Protein AF-X0XN26-F1 (afdb_monomer)

Organism: NCBI:txid412755

Foldseek 3Di:
DPPPDALVRLVVCVVVVHDDPDHAFWDFWDQPVVVVVVVVVPQDPPPNKPDDDDRPDIAGEAAPPPPVPPPDCDPLPDPNSHIHDDSVCVVVVGHHHDDDDSDSPDDPPFDDKDWPDDDPPDTWIQDSNRDID

Mean predicted aligned error: 9.66 Å

Secondary structure (DSSP, 8-state):
------HHHHHHHHHTT---SS------EEEHHHHHHHHHHT---SS--SS---BTBEEEPTTB--TT--S--S-TT-TTSS-B--HHHHHHTPPP-BPPP----S-SSPPPPEEEEE-SS-EEEE-TTS-B-

Solvent-accessible surface area (backbone atoms only — not comparable to full-atom values): 8452 Å² total; per-residue (Å²): 130,81,80,80,67,52,48,68,55,48,48,53,33,58,76,68,72,46,94,67,99,68,80,88,49,74,45,69,58,41,52,42,62,56,54,61,46,40,50,74,76,66,47,68,72,80,77,52,66,94,59,94,74,61,86,81,48,72,29,32,19,32,43,32,57,39,93,89,51,76,68,72,65,60,55,92,85,41,92,73,54,61,49,60,42,54,42,64,29,62,72,70,66,46,44,75,52,52,79,80,77,97,62,97,72,90,67,85,80,62,45,75,68,40,80,78,46,77,61,101,85,50,67,34,28,32,38,49,87,65,48,79,80

Sequence (133 aa):
MENDNSARELFLKVMNFESCNRTLKWEFGYWTKTLNRWYKEGLPKVKGLQREIVNGEYVIGSDVHAEALVWPQYQLSDPNSCLRDSDVSNYFNFDEGYIAFPYNYWLFPLFKEKVIYEDERYIELYGEDGIRI

Structure (mmCIF, N/CA/C/O backbone):
data_AF-X0XN26-F1
#
_entry.id   AF-X0XN26-F1
#
loop_
_atom_site.group_PDB
_atom_site.id
_atom_site.type_symbol
_atom_site.label_atom_id
_atom_site.label_alt_id
_atom_site.label_comp_id
_atom_site.label_asym_id
_atom_site.label_entity_id
_atom_site.label_seq_id
_atom_site.pdbx_PDB_ins_code
_atom_site.Cartn_x
_atom_site.Cartn_y
_atom_site.Cartn_z
_atom_site.occupancy
_atom_site.B_iso_or_equiv
_atom_site.auth_seq_id
_atom_site.auth_comp_id
_atom_site.auth_asym_id
_atom_site.auth_atom_id
_atom_site.pdbx_PDB_model_num
ATOM 1 N N . MET A 1 1 ? -15.726 -0.654 27.183 1.00 42.97 1 ME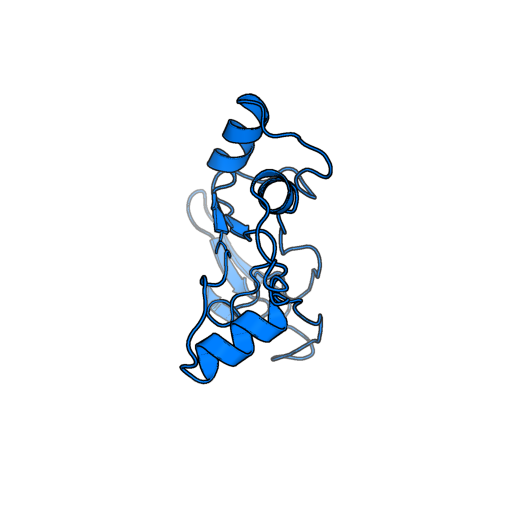T A N 1
ATOM 2 C CA . MET A 1 1 ? -14.706 -0.552 26.122 1.00 42.97 1 MET A CA 1
ATOM 3 C C . MET A 1 1 ? -15.482 -0.516 24.830 1.00 42.97 1 MET A C 1
ATOM 5 O O . MET A 1 1 ? -16.247 -1.438 24.586 1.00 42.97 1 MET A O 1
ATOM 9 N N . GLU A 1 2 ? -15.443 0.612 24.134 1.00 51.44 2 GLU A N 1
ATOM 10 C CA . GLU A 1 2 ? -16.139 0.791 22.860 1.00 51.44 2 GLU A CA 1
ATOM 11 C C . GLU A 1 2 ? -15.545 -0.215 21.867 1.00 51.44 2 GLU A C 1
ATOM 13 O O . GLU A 1 2 ? -14.320 -0.324 21.799 1.00 51.44 2 GLU A O 1
ATOM 18 N N . ASN A 1 3 ? -16.383 -1.017 21.199 1.00 56.00 3 ASN A N 1
ATOM 19 C CA . ASN A 1 3 ? -15.913 -1.964 20.188 1.00 56.00 3 ASN A CA 1
ATOM 20 C C . ASN A 1 3 ? -15.111 -1.172 19.154 1.00 56.00 3 ASN A C 1
ATOM 22 O O . ASN A 1 3 ? -15.656 -0.263 18.526 1.00 56.00 3 ASN A O 1
ATOM 26 N N . ASP A 1 4 ? -13.823 -1.484 19.021 1.00 65.00 4 ASP A N 1
ATOM 27 C CA . ASP A 1 4 ? -12.996 -0.908 17.968 1.00 65.00 4 ASP A CA 1
ATOM 28 C C . ASP A 1 4 ? -13.644 -1.333 16.645 1.00 65.00 4 ASP A C 1
ATOM 30 O O . ASP A 1 4 ? -13.796 -2.527 16.374 1.00 65.00 4 ASP A O 1
ATOM 34 N N . ASN A 1 5 ? -14.168 -0.358 15.901 1.00 70.62 5 ASN A N 1
ATOM 35 C CA . ASN A 1 5 ? -14.844 -0.617 14.635 1.00 70.62 5 ASN A CA 1
ATOM 36 C C . ASN A 1 5 ? -13.837 -1.310 13.704 1.00 70.62 5 ASN A C 1
ATOM 38 O O . ASN A 1 5 ? -12.675 -0.905 13.633 1.00 70.62 5 ASN A O 1
ATOM 42 N N . SER A 1 6 ? -14.280 -2.322 12.962 1.00 87.50 6 SER A N 1
ATOM 43 C CA . SER A 1 6 ? -13.470 -2.890 11.881 1.00 87.50 6 SER A CA 1
ATOM 44 C C . SER A 1 6 ? -13.078 -1.803 10.872 1.00 87.50 6 SER A C 1
ATOM 46 O O . SER A 1 6 ? -13.782 -0.800 10.717 1.00 87.50 6 SER A O 1
ATOM 48 N N . ALA A 1 7 ? -11.985 -2.006 10.129 1.00 88.12 7 ALA A N 1
ATOM 49 C CA . ALA A 1 7 ? -11.545 -1.048 9.110 1.00 88.12 7 ALA A CA 1
ATOM 50 C C . ALA A 1 7 ? -12.660 -0.727 8.097 1.00 88.12 7 ALA A C 1
ATOM 52 O O . ALA A 1 7 ? -12.876 0.428 7.737 1.00 88.12 7 ALA A O 1
ATOM 53 N N . ARG A 1 8 ? -13.458 -1.734 7.720 1.00 87.75 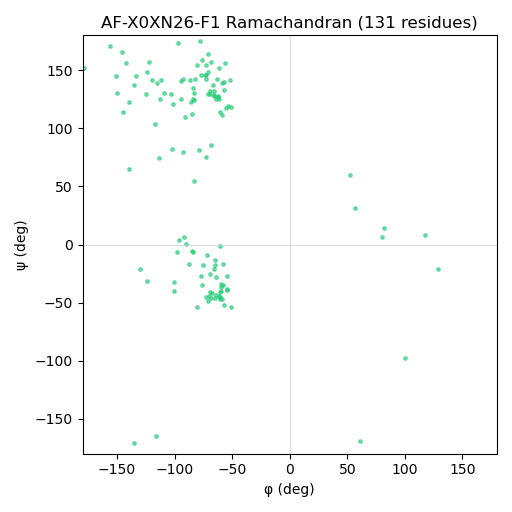8 ARG A N 1
ATOM 54 C CA . ARG A 1 8 ? -14.643 -1.560 6.870 1.00 87.75 8 ARG A CA 1
ATOM 55 C C . ARG A 1 8 ? -15.694 -0.643 7.501 1.00 87.75 8 ARG A C 1
ATOM 57 O O . ARG A 1 8 ? -16.266 0.195 6.811 1.00 87.75 8 ARG A O 1
ATOM 64 N N . GLU A 1 9 ? -15.988 -0.817 8.786 1.00 90.12 9 GLU A N 1
ATOM 65 C CA . GLU A 1 9 ? -16.961 0.021 9.496 1.00 90.12 9 GLU A CA 1
ATOM 66 C C . GLU A 1 9 ? -16.464 1.461 9.640 1.00 90.12 9 GLU A C 1
ATOM 68 O O . GLU A 1 9 ? -17.236 2.387 9.401 1.00 90.12 9 GLU A O 1
ATOM 73 N N . LEU A 1 10 ? -15.181 1.663 9.964 1.00 90.69 10 LEU A N 1
ATOM 74 C CA . LEU A 1 10 ? -14.569 2.996 9.988 1.00 90.69 10 LEU A CA 1
ATOM 75 C C . LEU A 1 10 ? -14.627 3.661 8.619 1.00 90.69 10 LEU A C 1
ATOM 77 O O . LEU A 1 10 ? -15.020 4.819 8.533 1.00 90.69 10 LEU A O 1
ATOM 81 N N . PHE A 1 11 ? -14.299 2.926 7.556 1.00 89.69 11 PHE A N 1
ATOM 82 C CA . PHE A 1 11 ? -14.398 3.433 6.194 1.00 89.69 11 PHE A CA 1
ATOM 83 C C . PHE A 1 11 ? -15.817 3.906 5.874 1.00 89.69 11 PHE A C 1
ATOM 85 O O . PHE A 1 11 ? -16.005 5.050 5.471 1.00 89.69 11 PHE A O 1
ATOM 92 N N . LEU A 1 12 ? -16.830 3.069 6.117 1.00 92.06 12 LEU A N 1
ATOM 93 C CA . LEU A 1 12 ? -18.221 3.435 5.846 1.00 92.06 12 LEU A CA 1
ATOM 94 C C . LEU A 1 12 ? -18.665 4.657 6.655 1.00 92.06 12 LEU A C 1
ATOM 96 O O . LEU A 1 12 ? -19.336 5.527 6.108 1.00 92.06 12 LEU A O 1
ATOM 100 N N . LYS A 1 13 ? -18.272 4.761 7.927 1.00 93.44 13 LYS A N 1
ATOM 101 C CA . LYS A 1 13 ? -18.590 5.932 8.751 1.00 93.44 13 LYS A CA 1
ATOM 102 C C . LYS A 1 13 ? -17.921 7.202 8.230 1.00 93.44 13 LYS A C 1
ATOM 104 O O . LYS A 1 13 ? -18.592 8.220 8.087 1.00 93.44 13 LYS A O 1
ATOM 109 N N . VAL A 1 14 ? -16.630 7.133 7.897 1.00 90.56 14 VAL A N 1
ATOM 110 C CA . VAL A 1 14 ? -15.878 8.258 7.317 1.00 90.56 14 VAL A CA 1
ATOM 111 C C . VAL A 1 14 ? -16.526 8.717 6.009 1.00 90.56 14 VAL A C 1
ATOM 113 O O . VAL A 1 14 ? -16.772 9.909 5.840 1.00 90.56 14 VAL A O 1
ATOM 116 N N . MET A 1 15 ? -16.875 7.784 5.120 1.00 91.25 15 MET A N 1
ATOM 117 C CA . MET A 1 15 ? -17.498 8.099 3.829 1.00 91.25 15 MET A CA 1
ATOM 118 C C . MET A 1 15 ? -18.932 8.628 3.949 1.00 91.25 15 MET A C 1
ATOM 120 O O . MET A 1 15 ? -19.381 9.366 3.075 1.00 91.25 15 MET A O 1
ATOM 124 N N . ASN A 1 16 ? -19.641 8.293 5.030 1.00 95.81 16 ASN A N 1
ATOM 125 C CA . ASN A 1 16 ? -20.964 8.837 5.347 1.00 95.81 16 ASN A CA 1
ATOM 126 C C . ASN A 1 16 ? -20.914 10.094 6.232 1.00 95.81 16 ASN A C 1
ATOM 128 O O . ASN A 1 16 ? -21.962 10.582 6.651 1.00 95.81 16 ASN A O 1
ATOM 132 N N . PHE A 1 17 ? -19.723 10.640 6.507 1.00 94.62 17 PHE A N 1
ATOM 133 C CA . PHE A 1 17 ? -19.524 11.805 7.380 1.00 94.62 17 PHE A CA 1
ATOM 134 C C . PHE A 1 17 ? -20.086 11.616 8.801 1.00 94.62 17 PHE A C 1
ATOM 136 O O . PHE A 1 17 ? -20.513 12.572 9.454 1.00 94.62 17 PHE A O 1
ATOM 143 N N . GLU A 1 18 ? -20.079 10.381 9.298 1.00 94.50 18 GLU A N 1
ATOM 144 C CA . GLU A 1 18 ? -20.483 10.054 10.662 1.00 94.50 18 GLU A CA 1
ATOM 145 C C . GLU A 1 18 ? -19.357 10.337 11.669 1.00 94.50 18 GLU A C 1
ATOM 147 O O . GLU A 1 18 ? -18.164 10.286 11.358 1.00 94.50 18 GLU A O 1
ATOM 152 N N . SER A 1 19 ? -19.728 10.590 12.926 1.00 91.75 19 SER A N 1
ATOM 153 C CA . SER A 1 19 ? -18.758 10.754 14.011 1.00 91.75 19 SER A CA 1
ATOM 154 C C . SER A 1 19 ? -17.995 9.453 14.287 1.00 91.75 19 SER A C 1
ATOM 156 O O . SER A 1 19 ? -18.606 8.418 14.567 1.00 91.75 19 SER A O 1
ATOM 158 N N . CYS A 1 20 ? -16.663 9.529 14.299 1.00 87.81 20 CYS A N 1
ATOM 159 C CA . CYS A 1 20 ? -15.772 8.417 14.634 1.00 87.81 20 CYS A CA 1
ATOM 160 C C . CYS A 1 20 ? -14.834 8.809 15.780 1.00 87.81 20 CYS A C 1
ATOM 162 O O . CYS A 1 20 ? -14.431 9.965 15.896 1.00 87.81 20 CYS A O 1
ATOM 164 N N . ASN A 1 21 ? -14.450 7.836 16.606 1.00 89.44 21 ASN A N 1
ATOM 165 C CA . ASN A 1 21 ? -13.462 8.024 17.675 1.00 89.44 21 ASN A CA 1
ATOM 166 C C . ASN A 1 21 ? -12.013 8.106 17.149 1.00 89.44 21 ASN A C 1
ATOM 168 O O . ASN A 1 21 ? -11.130 8.591 17.852 1.00 89.44 21 ASN A O 1
ATOM 172 N N . ARG A 1 22 ? -11.773 7.650 15.913 1.00 89.62 22 ARG A N 1
ATOM 173 C CA . ARG A 1 22 ? -10.507 7.751 15.177 1.00 89.62 22 ARG A CA 1
ATOM 174 C C . ARG A 1 22 ? -10.742 7.677 13.664 1.00 89.62 22 ARG A C 1
ATOM 176 O O . ARG A 1 22 ? -11.841 7.352 13.225 1.00 89.62 22 ARG A O 1
ATOM 183 N N . THR A 1 23 ? -9.694 7.943 12.886 1.00 87.31 23 THR A N 1
ATOM 184 C CA . THR A 1 23 ? -9.666 7.737 11.426 1.00 87.31 23 THR A CA 1
ATOM 185 C C . THR A 1 23 ? -9.008 6.399 11.054 1.00 87.31 23 THR A C 1
ATOM 187 O O . THR A 1 23 ? -8.466 5.712 11.927 1.00 87.31 23 THR A O 1
ATOM 190 N N . LEU A 1 24 ? -9.048 6.054 9.764 1.00 87.81 24 LEU A N 1
ATOM 191 C CA . LEU A 1 24 ? -8.310 4.937 9.173 1.00 87.81 24 LEU A CA 1
ATOM 192 C C . LEU A 1 24 ? -6.801 5.193 9.227 1.00 87.81 24 LEU A C 1
ATOM 194 O O . LEU A 1 24 ? -6.321 6.265 8.851 1.00 87.81 24 LEU A O 1
ATOM 198 N N . LYS A 1 25 ? -6.057 4.189 9.678 1.00 87.38 25 LYS A N 1
ATOM 199 C CA . LYS A 1 25 ? -4.602 4.182 9.774 1.00 87.38 25 LYS A CA 1
ATOM 200 C C . LYS A 1 25 ? -4.021 3.368 8.623 1.00 87.38 25 LYS A C 1
ATOM 202 O O . LYS A 1 25 ? -3.700 2.193 8.785 1.00 87.38 25 LYS A O 1
ATOM 207 N N . TRP A 1 26 ? -3.904 4.021 7.475 1.00 82.88 26 TRP A N 1
ATOM 208 C CA . TRP A 1 26 ? -3.360 3.469 6.235 1.00 82.88 26 TRP A CA 1
ATOM 209 C C . TRP A 1 26 ? -2.174 4.301 5.746 1.00 82.88 26 TRP A C 1
ATOM 211 O O . TRP A 1 26 ? -2.072 5.484 6.072 1.00 82.88 26 TRP A O 1
ATOM 221 N N . GLU A 1 27 ? -1.298 3.696 4.944 1.00 80.50 27 GLU A N 1
ATOM 222 C CA . GLU A 1 27 ? -0.106 4.346 4.390 1.00 80.50 27 GLU A CA 1
ATOM 223 C C . GLU A 1 27 ? 0.053 4.027 2.910 1.00 80.50 27 GLU A C 1
ATOM 225 O O . GLU A 1 27 ? -0.101 2.886 2.495 1.00 80.50 27 GLU A O 1
ATOM 230 N N . PHE A 1 28 ? 0.404 5.024 2.109 1.00 74.56 28 PHE A N 1
ATOM 231 C CA . PHE A 1 28 ? 0.375 4.904 0.656 1.00 74.56 28 PHE A CA 1
ATOM 232 C C . PHE A 1 28 ? 1.500 4.030 0.094 1.00 74.56 28 PHE A C 1
ATOM 234 O O . PHE A 1 28 ? 1.289 3.198 -0.788 1.00 74.56 28 PHE A O 1
ATOM 241 N N . GLY A 1 29 ? 2.718 4.225 0.584 1.00 77.19 29 GLY A N 1
ATOM 242 C CA . GLY A 1 29 ? 3.899 3.682 -0.064 1.00 77.19 29 GLY A CA 1
ATOM 243 C C . GLY A 1 29 ? 5.170 3.998 0.689 1.00 77.19 29 GLY A C 1
ATOM 244 O O . GLY A 1 29 ? 5.297 5.032 1.343 1.00 77.19 29 GLY A O 1
ATOM 245 N N . TYR A 1 30 ? 6.148 3.121 0.536 1.00 79.88 30 TYR A N 1
ATOM 246 C CA . TYR A 1 30 ? 7.483 3.288 1.067 1.00 79.88 30 TYR A CA 1
ATOM 247 C C . TYR A 1 30 ? 8.498 3.283 -0.063 1.00 79.88 30 TYR A C 1
ATOM 249 O O . TYR A 1 30 ? 8.449 2.489 -0.999 1.00 79.88 30 TYR A O 1
ATOM 257 N N . TRP A 1 31 ? 9.506 4.130 0.071 1.00 77.38 31 TRP A N 1
ATOM 258 C CA . TRP A 1 31 ? 10.705 4.001 -0.739 1.00 77.38 31 TRP A CA 1
ATOM 259 C C . TRP A 1 31 ? 11.474 2.751 -0.321 1.00 77.38 31 TRP A C 1
ATOM 261 O O . TRP A 1 31 ? 11.771 2.579 0.864 1.00 77.38 31 TRP A O 1
ATOM 271 N N . THR A 1 32 ? 11.896 1.927 -1.280 1.00 78.19 32 THR A N 1
ATOM 272 C CA . THR A 1 32 ? 12.658 0.698 -0.983 1.00 78.19 32 THR A CA 1
ATOM 273 C C . THR A 1 32 ? 13.904 0.979 -0.141 1.00 78.19 32 THR A C 1
ATOM 275 O O . THR A 1 32 ? 14.217 0.253 0.804 1.00 78.19 32 THR A O 1
ATOM 278 N N . LYS A 1 33 ? 14.600 2.089 -0.418 1.00 81.50 33 LYS A N 1
ATOM 279 C CA . LYS A 1 33 ? 15.769 2.514 0.366 1.00 81.50 33 LYS A CA 1
ATOM 280 C C . LYS A 1 33 ? 15.424 2.753 1.841 1.00 81.50 33 LYS A C 1
ATOM 282 O O . LYS A 1 33 ? 16.234 2.440 2.712 1.00 81.50 33 LYS A O 1
ATOM 287 N N . THR A 1 34 ? 14.234 3.282 2.119 1.00 86.38 34 THR A N 1
ATOM 288 C CA . THR A 1 34 ? 13.736 3.501 3.481 1.00 86.38 34 THR A CA 1
ATOM 289 C C . THR A 1 34 ? 13.450 2.175 4.175 1.00 86.38 34 THR A C 1
ATOM 291 O O . THR A 1 34 ? 13.931 1.979 5.287 1.00 86.38 34 THR A O 1
ATOM 294 N N . LEU A 1 35 ? 12.774 1.235 3.508 1.00 84.12 35 LEU A N 1
ATOM 295 C CA . LEU A 1 35 ? 12.505 -0.094 4.072 1.00 84.12 35 LEU A CA 1
ATOM 296 C C . LEU A 1 35 ? 13.793 -0.857 4.388 1.00 84.12 35 LEU A C 1
ATOM 298 O O . LEU A 1 35 ? 13.972 -1.354 5.497 1.00 84.12 35 LEU A O 1
ATOM 302 N N . ASN A 1 36 ? 14.740 -0.875 3.448 1.00 85.25 36 ASN A N 1
ATOM 303 C CA . ASN A 1 36 ? 16.047 -1.502 3.647 1.00 85.25 36 ASN A CA 1
ATOM 304 C C . ASN A 1 36 ? 16.805 -0.914 4.840 1.00 85.25 36 ASN A C 1
ATOM 306 O O . ASN A 1 36 ? 17.541 -1.629 5.520 1.00 85.25 36 ASN A O 1
ATOM 310 N N . ARG A 1 37 ? 16.648 0.389 5.092 1.00 89.81 37 ARG A N 1
ATOM 311 C CA . ARG A 1 37 ? 17.209 1.039 6.274 1.00 89.81 37 ARG A CA 1
ATOM 312 C C . ARG A 1 37 ? 16.472 0.601 7.54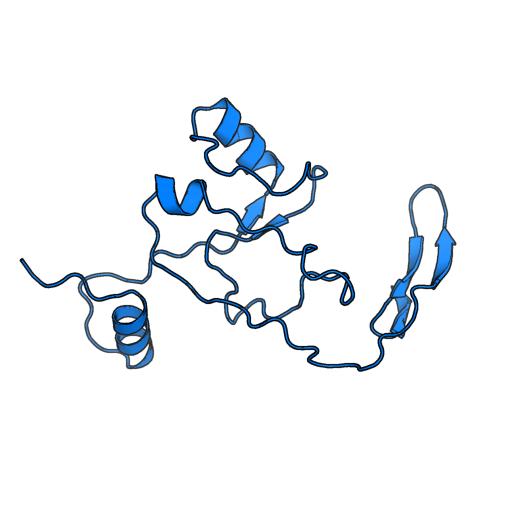3 1.00 89.81 37 ARG A C 1
ATOM 314 O O . ARG A 1 37 ? 17.138 0.183 8.480 1.00 89.81 37 ARG A O 1
ATOM 321 N N . TRP A 1 38 ? 15.140 0.618 7.562 1.00 90.75 38 TRP A N 1
ATOM 322 C CA . TRP A 1 38 ? 14.353 0.208 8.732 1.00 90.75 38 TRP A CA 1
ATOM 323 C C . TRP A 1 38 ? 14.610 -1.240 9.151 1.00 90.75 38 TRP A C 1
ATOM 325 O O . TRP A 1 38 ? 14.784 -1.502 10.339 1.00 90.75 38 TRP A O 1
ATOM 335 N N . TYR A 1 39 ? 14.749 -2.169 8.200 1.00 91.19 39 TYR A N 1
ATOM 336 C CA . TYR A 1 39 ? 15.146 -3.549 8.509 1.00 91.19 39 TYR A CA 1
ATOM 337 C C . TYR A 1 39 ? 16.520 -3.632 9.195 1.00 91.19 39 TYR A C 1
ATOM 339 O O . TYR A 1 39 ? 16.723 -4.473 10.065 1.00 91.19 39 TYR A O 1
ATOM 347 N N . LYS A 1 40 ? 17.463 -2.745 8.851 1.00 92.81 40 LYS A N 1
ATOM 348 C CA . LYS A 1 40 ? 18.774 -2.656 9.523 1.00 92.81 40 LYS A CA 1
ATOM 349 C C . LYS A 1 40 ? 18.698 -1.964 10.887 1.00 92.81 40 LYS A C 1
ATOM 351 O O . LYS A 1 40 ? 19.533 -2.234 11.741 1.00 92.81 40 LYS A O 1
ATOM 356 N N . GLU A 1 41 ? 17.723 -1.079 11.079 1.00 95.31 41 GLU A N 1
ATOM 357 C CA . GLU A 1 41 ? 17.489 -0.332 12.324 1.00 95.31 41 GLU A CA 1
ATOM 358 C C . GLU A 1 41 ?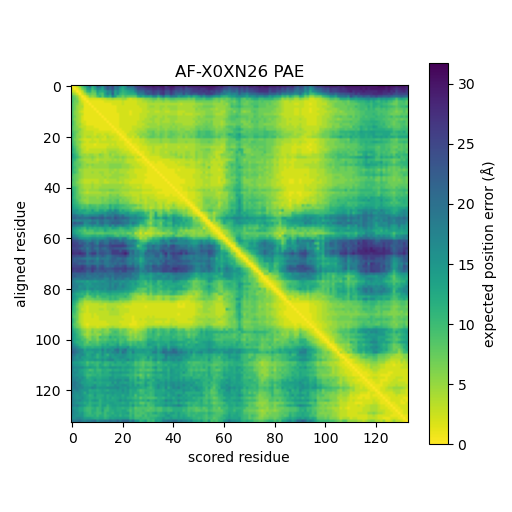 16.673 -1.122 13.363 1.00 95.31 41 GLU A C 1
ATOM 360 O O . GLU A 1 41 ? 16.543 -0.673 14.499 1.00 95.31 41 GLU A O 1
ATOM 365 N N . GLY A 1 42 ? 16.165 -2.307 13.009 1.00 94.62 42 GLY A N 1
ATOM 366 C CA . GLY A 1 42 ? 15.493 -3.215 13.943 1.00 94.62 42 GLY A CA 1
ATOM 367 C C . GLY A 1 42 ? 14.024 -3.502 13.635 1.00 94.62 42 GLY A C 1
ATOM 368 O O . GLY A 1 42 ? 13.370 -4.159 14.443 1.00 94.62 42 GLY A O 1
ATOM 369 N N . LEU A 1 43 ? 13.498 -3.062 12.484 1.00 92.31 43 LEU A N 1
ATOM 370 C CA . LEU A 1 43 ? 12.193 -3.525 12.009 1.00 92.31 43 LEU A CA 1
ATOM 371 C C . LEU A 1 43 ? 12.250 -5.051 11.776 1.00 92.31 43 LEU A C 1
ATOM 373 O O . LEU A 1 43 ? 13.117 -5.511 11.024 1.00 92.31 43 LEU A O 1
ATOM 377 N N . PRO A 1 44 ? 11.353 -5.853 12.379 1.00 93.12 44 PRO A N 1
ATOM 378 C CA . PRO A 1 44 ? 11.334 -7.296 12.168 1.00 93.12 44 PRO A CA 1
ATOM 379 C C . PRO A 1 44 ? 11.019 -7.649 10.713 1.00 93.12 44 PRO A C 1
ATOM 381 O O . PRO A 1 44 ? 9.990 -7.246 10.181 1.00 93.12 44 PRO A O 1
ATOM 384 N N . LYS A 1 45 ? 11.887 -8.445 10.085 1.00 89.81 45 LYS A N 1
ATOM 385 C CA . LYS A 1 45 ? 11.684 -8.975 8.731 1.00 89.81 45 LYS A CA 1
ATOM 386 C C . LYS A 1 45 ? 11.011 -10.349 8.803 1.00 89.81 45 LYS A C 1
ATOM 388 O O . LYS A 1 45 ? 11.698 -11.367 8.755 1.00 89.81 45 LYS A O 1
ATOM 393 N N . VAL A 1 46 ? 9.692 -10.379 9.002 1.00 87.94 46 VAL A N 1
ATOM 394 C CA . VAL A 1 46 ? 8.924 -11.630 9.163 1.00 87.94 46 VAL A CA 1
ATOM 395 C C . VAL A 1 46 ? 8.636 -12.258 7.805 1.00 87.94 46 VAL A C 1
ATOM 397 O O . VAL A 1 46 ? 8.968 -13.423 7.592 1.00 87.94 46 VAL A O 1
ATOM 400 N N . LYS A 1 47 ? 8.044 -11.493 6.882 1.00 82.69 47 LYS A N 1
ATOM 401 C CA . LYS A 1 47 ? 7.893 -11.913 5.480 1.00 82.69 47 LYS A CA 1
ATOM 402 C C . LYS A 1 47 ? 8.952 -11.275 4.589 1.00 82.69 47 LYS A C 1
ATOM 404 O O . LYS A 1 47 ? 9.411 -11.902 3.638 1.00 82.69 47 LYS A O 1
ATOM 409 N N . GLY A 1 48 ? 9.375 -10.058 4.922 1.00 79.19 48 GLY A N 1
ATOM 410 C CA . GLY A 1 48 ? 10.227 -9.240 4.080 1.00 79.19 48 GLY A CA 1
ATOM 411 C C . GLY A 1 48 ? 9.583 -8.900 2.738 1.00 79.19 48 GLY A C 1
ATOM 412 O O . GLY A 1 48 ? 8.396 -9.116 2.501 1.00 79.19 48 GLY A O 1
ATOM 413 N N . LEU A 1 49 ? 10.402 -8.358 1.841 1.00 74.75 49 LEU A N 1
ATOM 414 C CA . LEU A 1 49 ? 10.001 -8.051 0.471 1.00 74.75 49 LEU A CA 1
ATOM 415 C C . LEU A 1 49 ? 10.090 -9.313 -0.394 1.00 74.75 49 LEU A C 1
ATOM 417 O O . LEU A 1 49 ? 11.015 -10.110 -0.233 1.00 74.75 49 LEU A O 1
ATOM 421 N N . GLN A 1 50 ? 9.137 -9.475 -1.314 1.00 66.56 50 GLN A N 1
ATOM 422 C CA . GLN A 1 50 ? 8.987 -10.679 -2.147 1.00 66.56 50 GLN A CA 1
ATOM 423 C C . GLN A 1 50 ? 10.154 -10.901 -3.126 1.00 66.56 50 GLN A C 1
ATOM 425 O O . GLN A 1 50 ? 10.385 -12.028 -3.558 1.00 66.56 50 GLN A O 1
ATOM 430 N N . ARG A 1 51 ? 10.916 -9.847 -3.445 1.00 68.44 51 ARG A N 1
ATOM 431 C CA . ARG A 1 51 ? 12.183 -9.915 -4.186 1.00 68.44 51 ARG A CA 1
ATOM 432 C C . ARG A 1 51 ? 13.159 -8.847 -3.703 1.00 68.44 51 ARG A C 1
ATOM 434 O O . ARG A 1 51 ? 12.769 -7.908 -3.007 1.00 68.44 51 ARG A O 1
ATOM 441 N N . GLU A 1 52 ? 14.430 -8.992 -4.076 1.00 63.44 52 GLU A N 1
ATOM 442 C CA . GLU A 1 52 ? 15.385 -7.889 -3.973 1.00 63.44 52 GLU A CA 1
ATOM 443 C C . GLU A 1 52 ? 15.023 -6.817 -5.001 1.00 63.44 52 GLU A C 1
ATOM 445 O O . GLU A 1 52 ? 14.783 -7.101 -6.174 1.00 63.44 52 GLU A O 1
ATOM 450 N N . ILE A 1 53 ? 14.928 -5.584 -4.522 1.00 63.22 53 ILE A N 1
ATOM 451 C CA . ILE A 1 53 ? 14.366 -4.458 -5.255 1.00 63.22 53 ILE A CA 1
ATOM 452 C C . ILE A 1 53 ? 15.459 -3.427 -5.500 1.00 63.22 53 ILE A C 1
ATOM 454 O O . ILE A 1 53 ? 16.270 -3.147 -4.608 1.00 63.22 53 ILE A O 1
ATOM 458 N N . VAL A 1 54 ? 15.475 -2.844 -6.699 1.00 60.19 54 VAL A N 1
ATOM 459 C CA . VAL A 1 54 ? 16.467 -1.838 -7.076 1.00 60.19 54 VAL A CA 1
ATOM 460 C C . VAL A 1 54 ? 16.170 -0.520 -6.356 1.00 60.19 54 VAL A C 1
ATOM 462 O O . VAL A 1 54 ? 15.022 -0.118 -6.161 1.00 60.19 54 VAL A O 1
ATOM 465 N N . ASN A 1 55 ? 17.221 0.186 -5.933 1.00 54.47 55 ASN A N 1
ATOM 466 C CA . ASN A 1 55 ? 17.078 1.509 -5.331 1.00 54.47 55 ASN A CA 1
ATOM 467 C C . ASN A 1 55 ? 16.383 2.465 -6.317 1.00 54.47 55 ASN A C 1
ATOM 469 O O . ASN A 1 55 ? 16.980 2.842 -7.319 1.00 54.47 55 ASN A O 1
ATOM 473 N N . GLY A 1 56 ? 15.152 2.873 -6.002 1.00 56.16 56 GLY A N 1
ATOM 474 C CA . GLY A 1 56 ? 14.331 3.742 -6.854 1.00 56.16 56 GLY A CA 1
ATOM 475 C C . GLY A 1 56 ? 12.931 3.187 -7.103 1.00 56.16 56 GLY A C 1
ATOM 476 O O . GLY A 1 56 ? 12.021 3.962 -7.372 1.00 56.16 56 GLY A O 1
ATOM 477 N N . GLU A 1 57 ? 12.734 1.879 -6.927 1.00 64.69 57 GLU A N 1
ATOM 478 C CA . GLU A 1 57 ? 11.397 1.289 -6.920 1.00 64.69 57 GLU A CA 1
ATOM 479 C C . GLU A 1 57 ? 10.643 1.683 -5.636 1.00 64.69 57 GLU A C 1
ATOM 481 O O . GLU A 1 57 ? 11.228 1.854 -4.550 1.00 64.69 57 GLU A O 1
ATOM 486 N N . TYR A 1 58 ? 9.327 1.803 -5.769 1.00 63.91 58 TYR A N 1
ATOM 487 C CA . TYR A 1 58 ? 8.410 2.001 -4.657 1.00 63.91 58 TYR A CA 1
ATOM 488 C C . TYR A 1 58 ? 7.871 0.650 -4.203 1.00 63.91 58 TYR A C 1
ATOM 490 O O . TYR A 1 58 ? 7.571 -0.219 -5.016 1.00 63.91 58 TYR A O 1
ATOM 498 N N . VAL A 1 59 ? 7.735 0.489 -2.895 1.00 68.81 59 VAL A N 1
ATOM 499 C CA . VAL A 1 59 ? 6.982 -0.608 -2.296 1.00 68.81 59 VAL A CA 1
ATOM 500 C C . VAL A 1 59 ? 5.663 -0.026 -1.848 1.00 68.81 59 VAL A C 1
ATOM 502 O O . VAL A 1 59 ? 5.638 1.004 -1.173 1.00 68.81 59 VAL A O 1
ATOM 505 N N . ILE A 1 60 ? 4.564 -0.659 -2.226 1.00 67.69 60 ILE A N 1
ATOM 506 C CA . ILE A 1 60 ? 3.256 -0.205 -1.786 1.00 67.69 60 ILE A CA 1
ATOM 507 C C . ILE A 1 60 ? 3.168 -0.410 -0.282 1.00 67.69 60 ILE A C 1
ATOM 509 O O . ILE A 1 60 ? 3.583 -1.450 0.247 1.00 67.69 60 ILE A O 1
ATOM 513 N N . GLY A 1 61 ? 2.622 0.600 0.393 1.00 54.88 61 GLY A N 1
ATOM 514 C CA . GLY A 1 61 ? 2.276 0.491 1.789 1.00 54.88 61 GLY A CA 1
ATOM 515 C C . GLY A 1 61 ? 1.433 -0.752 1.988 1.00 54.88 61 GLY A C 1
ATOM 516 O O . GLY A 1 61 ? 0.630 -1.141 1.132 1.00 54.88 61 GLY A O 1
ATOM 517 N N . SER A 1 62 ? 1.663 -1.427 3.098 1.00 51.59 62 SER A N 1
ATOM 518 C CA . SER A 1 62 ? 0.813 -2.533 3.459 1.00 51.59 62 SER A CA 1
ATOM 519 C C . SER A 1 62 ? -0.634 -2.061 3.464 1.00 51.59 62 SER A C 1
ATOM 521 O O . SER A 1 62 ? -1.009 -1.140 4.185 1.00 51.59 62 SER A O 1
ATOM 523 N N . ASP A 1 63 ? -1.420 -2.699 2.604 1.00 48.66 63 ASP A N 1
ATOM 524 C CA . ASP A 1 63 ? -2.872 -2.564 2.550 1.00 48.66 63 ASP A CA 1
ATOM 525 C C . ASP A 1 63 ? -3.397 -1.337 1.788 1.00 48.66 63 ASP A C 1
ATOM 527 O O . ASP A 1 63 ? -4.594 -1.052 1.797 1.00 48.66 63 ASP A O 1
ATOM 531 N N . VAL A 1 64 ? -2.533 -0.675 1.013 1.00 39.59 64 VAL A N 1
ATOM 532 C CA . VAL A 1 64 ? -2.938 0.414 0.122 1.00 39.59 64 VAL A CA 1
ATOM 533 C C . VAL A 1 64 ? -2.759 0.039 -1.343 1.00 39.59 64 VAL A C 1
ATOM 535 O O . VAL A 1 64 ? -1.961 0.610 -2.071 1.00 39.59 64 VAL A O 1
ATOM 538 N N . HIS A 1 65 ? -3.651 -0.808 -1.850 1.00 45.00 65 HIS A N 1
ATOM 539 C CA . HIS A 1 65 ? -4.240 -0.444 -3.139 1.00 45.00 65 HIS A CA 1
ATOM 540 C C . HIS A 1 65 ? -5.204 0.720 -2.865 1.00 45.00 65 HIS A C 1
ATOM 542 O O . HIS A 1 65 ? -6.406 0.514 -2.736 1.00 45.00 65 HIS A O 1
ATOM 548 N N . ALA A 1 66 ? -4.687 1.937 -2.643 1.00 32.12 66 ALA A N 1
ATOM 549 C CA . ALA A 1 66 ? -5.563 3.093 -2.457 1.00 32.12 66 ALA A CA 1
ATOM 550 C C . ALA A 1 66 ? -6.348 3.294 -3.742 1.00 32.12 66 ALA A C 1
ATOM 552 O O . ALA A 1 66 ? -5.795 3.245 -4.836 1.00 32.12 66 ALA A O 1
ATOM 553 N N . GLU A 1 67 ? -7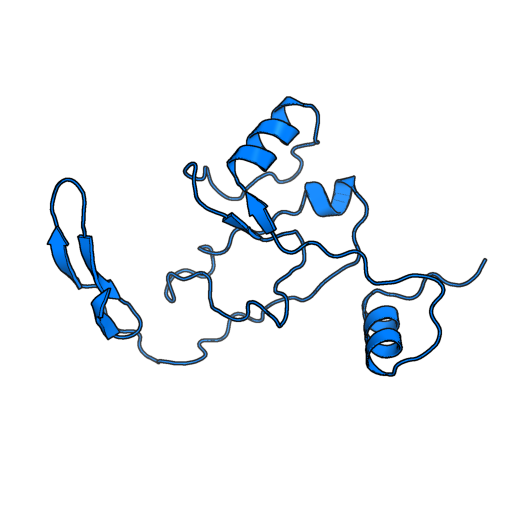.605 3.677 -3.592 1.00 35.59 67 GLU A N 1
ATOM 554 C CA . GLU A 1 67 ? -8.484 4.143 -4.663 1.00 35.59 67 GLU A CA 1
ATOM 555 C C . GLU A 1 67 ? -7.958 5.409 -5.389 1.00 35.59 67 GLU A C 1
ATOM 557 O O . GLU A 1 67 ? -8.555 5.865 -6.359 1.00 35.59 67 GLU A O 1
ATOM 562 N N . ALA A 1 68 ? -6.803 5.949 -4.970 1.00 36.97 68 ALA A N 1
ATOM 563 C CA . ALA A 1 68 ? -6.031 6.984 -5.664 1.00 36.97 68 ALA A CA 1
ATOM 564 C C . ALA A 1 68 ? -4.852 6.440 -6.506 1.00 36.97 68 ALA A C 1
ATOM 566 O O . ALA A 1 68 ? -4.216 7.202 -7.231 1.00 36.97 68 ALA A O 1
ATOM 567 N N . LEU A 1 69 ? -4.553 5.137 -6.435 1.00 45.38 69 LEU A N 1
ATOM 568 C CA . LEU A 1 69 ? -3.581 4.457 -7.291 1.00 45.38 69 LEU A CA 1
ATOM 569 C C . LEU A 1 69 ? -4.095 3.069 -7.700 1.00 45.38 69 LEU A C 1
ATOM 571 O O . LEU A 1 69 ? -3.538 2.025 -7.382 1.00 45.38 69 LEU A O 1
ATOM 575 N N . VAL A 1 70 ? -5.189 3.105 -8.463 1.00 45.53 70 VAL A N 1
ATOM 576 C CA . VAL A 1 70 ? -5.691 1.991 -9.284 1.00 45.53 70 VAL A CA 1
ATOM 577 C C . VAL A 1 70 ? -4.787 1.778 -10.504 1.00 45.53 70 VAL A C 1
ATOM 579 O O . VAL A 1 70 ? -4.939 0.785 -11.215 1.00 45.53 70 VAL A O 1
ATOM 582 N N . TRP A 1 71 ? -3.839 2.700 -10.753 1.00 46.81 71 TRP A N 1
ATOM 583 C CA . TRP A 1 71 ? -2.906 2.538 -11.850 1.00 46.81 71 TRP A CA 1
ATOM 584 C C . TRP A 1 71 ? -2.094 1.287 -11.602 1.00 46.81 71 TRP A C 1
ATOM 586 O O . TRP A 1 71 ? -1.536 1.109 -10.513 1.00 46.81 71 TRP A O 1
ATOM 596 N N . PRO A 1 72 ? -2.045 0.391 -12.567 1.00 49.06 72 PRO A N 1
ATOM 597 C CA . PRO A 1 72 ? -1.561 -0.912 -12.232 1.00 49.06 72 PRO A CA 1
ATOM 598 C C . PRO A 1 72 ? -0.056 -0.792 -12.322 1.00 49.06 72 PRO A C 1
ATOM 600 O O . PRO A 1 72 ? 0.497 -0.134 -13.208 1.00 49.06 72 PRO A O 1
ATOM 603 N N . GLN A 1 73 ? 0.608 -1.338 -11.324 1.00 48.94 73 GLN A N 1
ATOM 604 C CA . GLN A 1 73 ? 2.036 -1.121 -11.146 1.00 48.94 73 GLN A CA 1
ATOM 605 C C . GLN A 1 73 ? 2.812 -2.101 -12.037 1.00 48.94 73 GLN A C 1
ATOM 607 O O . GLN A 1 73 ? 3.593 -2.923 -11.575 1.00 48.94 73 GLN A O 1
ATOM 612 N N . TYR A 1 74 ? 2.472 -2.056 -13.323 1.00 53.50 74 TYR A N 1
ATOM 613 C CA . TYR A 1 74 ? 2.707 -3.045 -14.363 1.00 53.50 74 TYR A CA 1
ATOM 614 C C . TYR A 1 74 ? 4.193 -3.321 -14.608 1.00 53.50 74 TYR A C 1
ATOM 616 O O . TYR A 1 74 ? 5.032 -2.461 -14.359 1.00 53.50 74 TYR A O 1
ATOM 624 N N . GLN A 1 75 ? 4.605 -4.509 -15.057 1.00 52.94 75 GLN A N 1
ATOM 625 C CA . GLN A 1 75 ? 4.017 -5.444 -16.043 1.00 52.94 75 GLN A CA 1
ATOM 626 C C . GLN A 1 75 ? 2.534 -5.853 -15.877 1.00 52.94 75 GLN A C 1
ATOM 628 O O . GLN A 1 75 ? 2.153 -6.491 -14.901 1.00 52.94 75 GLN A O 1
ATOM 633 N N . LEU A 1 76 ? 1.698 -5.530 -16.881 1.00 58.06 76 LEU A N 1
ATOM 634 C CA . LEU A 1 76 ? 0.316 -6.018 -17.089 1.00 58.06 76 LEU A CA 1
ATOM 635 C C . LEU A 1 76 ? 0.270 -7.541 -17.115 1.00 58.06 76 LEU A C 1
ATOM 637 O O . LEU A 1 76 ? -0.750 -8.145 -16.781 1.00 58.06 76 LEU A O 1
ATOM 641 N N . SER A 1 77 ? 1.382 -8.143 -17.517 1.00 57.28 77 SER A N 1
ATOM 642 C CA . SER A 1 77 ? 1.564 -9.576 -17.641 1.00 57.28 77 SER A CA 1
ATOM 643 C C . SER A 1 77 ? 2.024 -10.293 -16.364 1.00 57.28 77 SER A C 1
ATOM 645 O O . SER A 1 77 ? 1.856 -11.513 -16.308 1.00 57.28 77 SER A O 1
ATOM 647 N N . ASP A 1 78 ? 2.551 -9.598 -15.342 1.00 61.56 78 ASP A N 1
ATOM 648 C CA . ASP A 1 78 ? 3.049 -10.226 -14.105 1.00 61.56 78 ASP A CA 1
ATOM 649 C C . ASP A 1 78 ? 2.248 -9.790 -12.864 1.00 61.56 78 ASP A C 1
ATOM 651 O O . ASP A 1 78 ? 2.478 -8.715 -12.308 1.00 61.56 78 ASP A O 1
ATOM 655 N N . PRO A 1 79 ? 1.358 -10.654 -12.342 1.00 55.88 79 PRO A N 1
ATOM 656 C CA . PRO A 1 79 ? 0.638 -10.416 -11.091 1.00 55.88 79 PRO A CA 1
ATOM 657 C C . PRO A 1 79 ? 1.542 -10.184 -9.867 1.00 55.88 79 PRO A C 1
ATOM 659 O O . PRO A 1 79 ? 1.058 -9.698 -8.846 1.00 55.88 79 PRO A O 1
ATOM 662 N N . ASN A 1 80 ? 2.828 -10.544 -9.943 1.00 56.78 80 ASN A N 1
ATOM 663 C CA . ASN A 1 80 ? 3.809 -10.370 -8.870 1.00 56.78 80 ASN A CA 1
ATOM 664 C C . ASN A 1 80 ? 4.656 -9.094 -9.020 1.00 56.78 80 ASN A C 1
ATOM 666 O O . ASN A 1 80 ? 5.553 -8.866 -8.206 1.00 56.78 80 ASN A O 1
ATOM 670 N N . SER A 1 81 ? 4.391 -8.246 -10.024 1.00 58.94 81 SER A N 1
ATOM 671 C CA . SER A 1 81 ? 5.124 -6.984 -10.211 1.00 58.94 81 SER A CA 1
ATOM 672 C C . SER 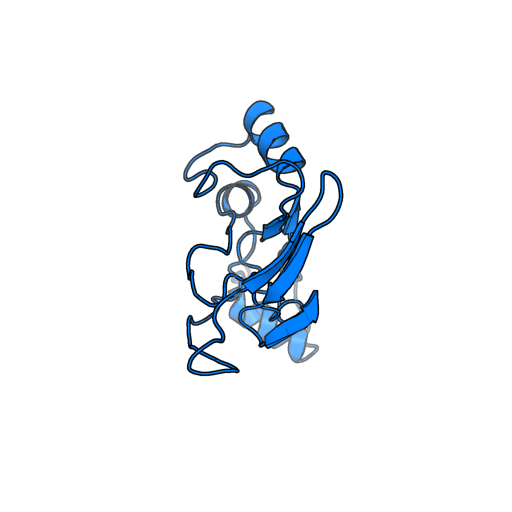A 1 81 ? 4.911 -6.011 -9.042 1.00 58.94 81 SER A C 1
ATOM 674 O O . SER A 1 81 ? 5.780 -5.202 -8.714 1.00 58.94 81 SER A O 1
ATOM 676 N N . CYS A 1 82 ? 3.756 -6.123 -8.385 1.00 61.81 82 CYS A N 1
ATOM 677 C CA . CYS A 1 82 ? 3.314 -5.277 -7.293 1.00 61.81 82 CYS A CA 1
ATOM 678 C C . CYS A 1 82 ? 3.870 -5.752 -5.942 1.00 61.81 82 CYS A C 1
ATOM 680 O O . CYS A 1 82 ? 3.466 -6.783 -5.400 1.00 61.81 82 CYS A O 1
ATOM 682 N N . LEU A 1 83 ? 4.755 -4.955 -5.344 1.00 66.06 83 LEU A N 1
ATOM 683 C CA . LEU A 1 83 ? 5.396 -5.286 -4.074 1.00 66.06 83 LEU A CA 1
ATOM 684 C C . LEU A 1 83 ? 4.580 -4.738 -2.910 1.00 66.06 83 LEU A C 1
ATOM 686 O O . LEU A 1 83 ? 4.532 -3.530 -2.687 1.00 66.06 83 LEU A O 1
ATOM 690 N N . ARG A 1 84 ? 3.958 -5.646 -2.158 1.00 71.62 84 ARG A N 1
ATOM 691 C CA . ARG A 1 84 ? 3.214 -5.326 -0.937 1.00 71.62 84 ARG A CA 1
ATOM 692 C C . ARG A 1 84 ? 4.109 -5.487 0.281 1.00 71.62 84 ARG A C 1
ATOM 694 O O . ARG A 1 84 ? 4.657 -6.568 0.507 1.00 71.62 84 ARG A O 1
ATOM 701 N N . ASP A 1 85 ? 4.212 -4.437 1.086 1.00 77.19 85 ASP A N 1
ATOM 702 C CA . ASP A 1 85 ? 4.751 -4.570 2.432 1.00 77.19 85 ASP A CA 1
ATOM 703 C C . ASP A 1 85 ? 3.728 -5.259 3.354 1.00 77.19 85 ASP A C 1
ATOM 705 O O . ASP A 1 85 ? 2.520 -5.107 3.197 1.00 77.19 85 ASP A O 1
ATOM 709 N N . SER A 1 86 ? 4.197 -6.051 4.313 1.00 80.19 86 SER A N 1
ATOM 710 C CA . SER A 1 86 ? 3.362 -6.531 5.423 1.00 80.19 86 SER A CA 1
ATOM 711 C C . SER A 1 86 ? 4.007 -6.315 6.783 1.00 80.19 86 SER A C 1
ATOM 713 O O . SER A 1 86 ? 3.324 -6.341 7.804 1.00 80.19 86 SER A O 1
ATOM 715 N N . ASP A 1 87 ? 5.327 -6.162 6.814 1.00 86.88 87 ASP A N 1
ATOM 716 C CA . ASP A 1 87 ? 6.077 -6.107 8.058 1.00 86.88 87 ASP A CA 1
ATOM 717 C C . ASP A 1 87 ? 5.904 -4.736 8.729 1.00 86.88 87 ASP A C 1
ATOM 719 O O . ASP A 1 87 ? 5.761 -4.678 9.950 1.00 86.88 87 ASP A O 1
ATOM 723 N N . VAL A 1 88 ? 5.801 -3.650 7.952 1.00 87.75 88 VAL A N 1
ATOM 724 C CA . VAL A 1 88 ? 5.508 -2.304 8.464 1.00 87.75 88 VAL A CA 1
ATOM 725 C C . VAL A 1 88 ? 4.062 -2.213 8.964 1.00 87.75 88 VAL A C 1
ATOM 727 O O . VAL A 1 88 ? 3.878 -1.733 10.086 1.00 87.75 88 VAL A O 1
ATOM 730 N N . SER A 1 89 ? 3.063 -2.741 8.229 1.00 85.94 89 SER A N 1
ATOM 731 C CA . SER A 1 89 ? 1.653 -2.798 8.707 1.00 85.94 89 SER A CA 1
ATOM 732 C C . SER A 1 89 ? 1.569 -3.409 10.085 1.00 85.94 89 SER A C 1
ATOM 734 O O . SER A 1 89 ? 1.001 -2.834 11.012 1.00 85.94 89 SER A O 1
ATOM 736 N N . ASN A 1 90 ? 2.151 -4.604 10.206 1.00 87.38 90 ASN A N 1
ATOM 737 C CA . ASN A 1 90 ? 2.022 -5.418 11.398 1.00 87.38 90 ASN A CA 1
ATOM 738 C C . ASN A 1 90 ? 2.772 -4.775 12.561 1.00 87.38 90 ASN A C 1
ATOM 740 O O . ASN A 1 90 ? 2.260 -4.740 13.677 1.00 87.38 90 ASN A O 1
ATOM 744 N N . TYR A 1 91 ? 3.963 -4.228 12.303 1.00 90.75 91 TYR A N 1
ATOM 745 C CA . TYR A 1 91 ? 4.762 -3.575 13.331 1.00 90.75 91 TYR A CA 1
ATOM 746 C C . TYR A 1 91 ? 4.078 -2.326 13.897 1.00 90.75 91 TYR A C 1
ATOM 748 O O . TYR A 1 91 ? 4.059 -2.130 15.111 1.00 90.75 91 TYR A O 1
ATOM 756 N N . PHE A 1 92 ? 3.489 -1.488 13.038 1.00 88.69 92 PHE A N 1
ATOM 757 C CA . PHE A 1 92 ? 2.802 -0.274 13.477 1.00 88.69 92 PHE A CA 1
ATOM 758 C C . PHE A 1 92 ? 1.314 -0.474 13.769 1.00 88.69 92 PHE A C 1
ATOM 760 O O . PHE A 1 92 ? 0.665 0.491 14.175 1.00 88.69 92 PHE A O 1
ATOM 767 N N . ASN A 1 93 ? 0.770 -1.682 13.618 1.00 88.25 93 ASN A N 1
ATOM 768 C CA . ASN A 1 93 ? -0.647 -1.992 13.810 1.00 88.25 93 ASN A CA 1
ATOM 769 C C . ASN A 1 93 ? -1.549 -1.056 12.986 1.00 88.25 93 ASN A C 1
ATOM 771 O O . ASN A 1 93 ? -2.296 -0.239 13.539 1.00 88.25 93 ASN A O 1
ATOM 775 N N . PHE A 1 94 ? -1.367 -1.088 11.668 1.00 88.25 94 PHE A N 1
ATOM 776 C CA . PHE A 1 94 ? -2.228 -0.397 10.708 1.00 88.25 94 PHE A CA 1
ATOM 777 C C . PHE A 1 94 ? -3.557 -1.136 10.523 1.00 88.25 94 PHE A C 1
ATOM 779 O O . PHE A 1 94 ? -3.676 -2.317 10.852 1.00 88.25 94 PHE A O 1
ATOM 786 N N . ASP A 1 95 ? -4.568 -0.411 10.047 1.00 86.62 95 ASP A N 1
ATOM 787 C CA . ASP A 1 95 ? -5.880 -0.987 9.758 1.00 86.62 95 ASP A CA 1
ATOM 788 C C . ASP A 1 95 ? -5.817 -1.864 8.504 1.00 86.62 95 ASP A C 1
ATOM 790 O O . ASP A 1 95 ? -5.121 -1.529 7.546 1.00 86.62 95 ASP A O 1
ATOM 794 N N . GLU A 1 96 ? -6.604 -2.943 8.467 1.00 79.62 96 GLU A N 1
ATOM 795 C CA . GLU A 1 96 ? -6.773 -3.737 7.246 1.00 79.62 96 GLU A CA 1
ATOM 796 C C . GLU A 1 96 ? -7.286 -2.843 6.108 1.00 79.62 96 GLU A C 1
ATOM 798 O O . GLU A 1 96 ? -8.202 -2.039 6.290 1.00 79.62 96 GLU A O 1
ATOM 803 N N . GLY A 1 97 ? -6.672 -2.951 4.939 1.00 73.06 97 GLY A N 1
ATOM 804 C CA . GLY A 1 97 ? -6.986 -2.127 3.777 1.00 73.06 97 GLY A CA 1
ATOM 805 C C . GLY A 1 97 ? -7.523 -2.940 2.605 1.00 73.06 97 GLY A C 1
ATOM 806 O O . GLY A 1 97 ? -7.962 -4.082 2.755 1.00 73.06 97 GLY A O 1
ATOM 807 N N . TYR A 1 98 ? -7.536 -2.335 1.421 1.00 68.50 98 TYR A N 1
ATOM 808 C CA . TYR A 1 98 ? -8.181 -2.933 0.255 1.00 68.50 98 TYR A CA 1
ATOM 809 C C . TYR A 1 98 ? -7.345 -4.048 -0.369 1.00 68.50 98 TYR A C 1
ATOM 811 O O . TYR A 1 98 ? -6.117 -3.981 -0.452 1.00 68.50 98 TYR A O 1
ATOM 819 N N . ILE A 1 99 ? -8.040 -5.051 -0.899 1.00 65.69 99 ILE A N 1
ATOM 820 C CA . ILE A 1 99 ? -7.454 -6.092 -1.740 1.00 65.69 99 ILE A CA 1
ATOM 821 C C . ILE A 1 99 ? -7.798 -5.753 -3.190 1.00 65.69 99 ILE A C 1
ATOM 823 O O . ILE A 1 99 ? -8.976 -5.692 -3.545 1.00 65.69 99 ILE A O 1
ATOM 827 N N . ALA A 1 100 ? -6.787 -5.563 -4.040 1.00 61.34 100 ALA A N 1
ATOM 828 C CA . ALA A 1 100 ? -7.017 -5.516 -5.478 1.00 61.34 100 ALA A CA 1
ATOM 829 C C . ALA A 1 100 ? -7.365 -6.920 -5.977 1.00 61.34 100 ALA A C 1
ATOM 831 O O . ALA A 1 100 ? -6.660 -7.891 -5.699 1.00 61.34 100 ALA A O 1
ATOM 832 N N . PHE A 1 101 ? -8.460 -7.029 -6.724 1.00 60.25 101 PHE A N 1
ATOM 833 C CA . PHE A 1 101 ? -8.808 -8.280 -7.378 1.00 60.25 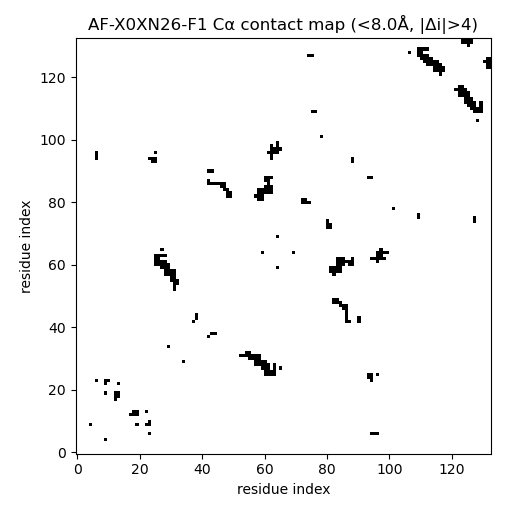101 PHE A CA 1
ATOM 834 C C . PHE A 1 101 ? -8.022 -8.382 -8.695 1.00 60.25 101 PHE A C 1
ATOM 836 O O . PHE A 1 101 ? -8.120 -7.462 -9.510 1.00 60.25 101 PHE A O 1
ATOM 843 N N . PRO A 1 102 ? -7.244 -9.454 -8.935 1.00 60.53 102 PRO A N 1
ATOM 844 C CA . PRO A 1 102 ? -6.430 -9.586 -10.138 1.00 60.53 102 PRO A CA 1
ATOM 845 C C . PRO A 1 102 ? -7.318 -10.010 -11.310 1.00 60.53 102 PRO A C 1
ATOM 847 O O . PRO A 1 102 ? -7.430 -11.190 -11.639 1.00 60.53 102 PRO A O 1
ATOM 850 N N . TYR A 1 103 ? -8.004 -9.046 -11.917 1.00 61.25 103 TYR A N 1
ATOM 851 C CA . TYR A 1 103 ? -8.732 -9.253 -13.162 1.00 61.25 103 TYR A CA 1
ATOM 852 C C . TYR A 1 103 ? -8.062 -8.470 -14.288 1.00 61.25 103 TYR A C 1
ATOM 854 O O . TYR A 1 103 ? -7.594 -7.351 -14.077 1.00 61.25 103 TYR A O 1
ATOM 862 N N . ASN A 1 104 ? -8.023 -9.064 -15.485 1.00 63.81 104 ASN A N 1
ATOM 863 C CA . ASN A 1 104 ? -7.563 -8.389 -16.697 1.00 63.81 104 ASN A CA 1
ATOM 864 C C . ASN A 1 104 ? -8.579 -7.313 -17.068 1.00 63.81 104 ASN A C 1
ATOM 866 O O . ASN A 1 104 ? -9.518 -7.539 -17.831 1.00 63.81 104 ASN A O 1
ATOM 870 N N . TYR A 1 105 ? -8.407 -6.153 -16.460 1.00 60.03 105 TYR A N 1
ATOM 871 C CA . TYR A 1 105 ? -9.138 -4.950 -16.777 1.00 60.03 105 TYR A CA 1
ATOM 872 C C . TYR A 1 105 ? -8.315 -4.170 -17.795 1.00 60.03 105 TYR A C 1
ATOM 874 O O . TYR A 1 105 ? -7.092 -4.178 -17.693 1.00 60.03 105 TYR A O 1
ATOM 882 N N . TRP A 1 106 ? -8.980 -3.531 -18.766 1.00 65.62 106 TRP A N 1
ATOM 883 C CA . TRP A 1 106 ? -8.391 -2.686 -19.819 1.00 65.62 106 TRP A CA 1
ATOM 884 C C . TRP A 1 106 ? -8.205 -3.333 -21.207 1.00 65.62 106 TRP A C 1
ATOM 886 O O . TRP A 1 106 ? -9.151 -3.311 -21.992 1.00 65.62 106 TRP A O 1
ATOM 896 N N . LEU A 1 107 ? -7.020 -3.836 -21.565 1.00 70.12 107 LEU A N 1
ATOM 897 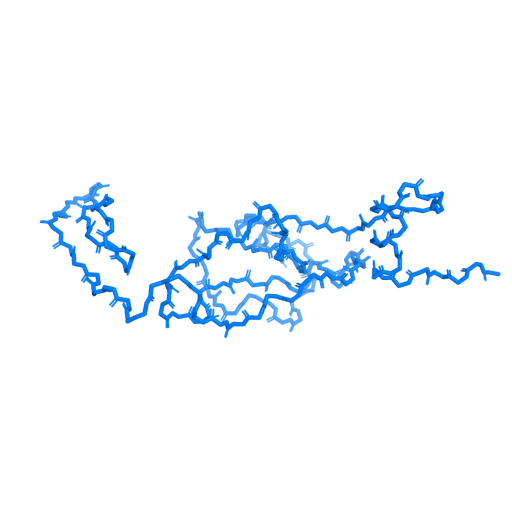C CA . LEU A 1 107 ? -6.708 -4.355 -22.907 1.00 70.12 107 LEU A CA 1
ATOM 898 C C . LEU A 1 107 ? -6.477 -5.867 -22.847 1.00 70.12 107 LEU A C 1
ATOM 900 O O . LEU A 1 107 ? -5.645 -6.342 -22.079 1.00 70.12 107 LEU A O 1
ATOM 904 N N . PHE A 1 108 ? -7.212 -6.636 -23.657 1.00 73.31 108 PHE A N 1
ATOM 905 C CA . PHE A 1 108 ? -7.020 -8.083 -23.747 1.00 73.31 108 PHE A CA 1
ATOM 906 C C . PHE A 1 108 ? -7.132 -8.587 -25.198 1.00 73.31 108 PHE A C 1
ATOM 908 O O . PHE A 1 108 ? -8.189 -8.417 -25.813 1.00 73.31 108 PHE A O 1
ATOM 915 N N . PRO A 1 109 ? -6.092 -9.254 -25.740 1.00 80.94 109 PRO A N 1
ATOM 916 C CA . PRO A 1 109 ? -4.772 -9.467 -25.135 1.00 80.94 109 PRO A CA 1
ATOM 917 C C . PRO A 1 109 ? -3.943 -8.170 -25.076 1.00 80.94 109 PRO A C 1
ATOM 919 O O . PRO A 1 109 ? -4.243 -7.199 -25.766 1.00 80.94 109 PRO A O 1
ATOM 922 N N . LEU A 1 110 ? -2.890 -8.179 -24.261 1.00 81.06 110 LEU A N 1
ATOM 923 C CA . LEU A 1 110 ? -1.902 -7.099 -24.184 1.00 81.06 110 LEU A CA 1
ATOM 924 C C . LEU A 1 110 ? -1.070 -7.007 -25.467 1.00 81.06 110 LEU A C 1
ATOM 926 O O . LEU A 1 110 ? -0.901 -8.001 -26.185 1.00 81.06 110 LEU A O 1
ATOM 930 N N . PHE A 1 111 ? -0.499 -5.831 -25.728 1.00 86.00 111 PHE A N 1
ATOM 931 C CA . PHE A 1 111 ? 0.535 -5.688 -26.748 1.00 86.00 111 PHE A CA 1
ATOM 932 C C . PHE A 1 111 ? 1.844 -6.315 -26.256 1.00 86.00 111 PHE A C 1
ATOM 934 O O . PHE A 1 111 ? 2.089 -6.434 -25.059 1.00 86.00 111 PHE A O 1
ATOM 941 N N . LYS A 1 112 ? 2.700 -6.745 -27.188 1.00 84.94 112 LYS A N 1
ATOM 942 C CA . LYS A 1 112 ? 4.051 -7.198 -26.839 1.00 84.94 112 LYS A CA 1
ATOM 943 C C . LYS A 1 112 ? 4.965 -5.989 -26.725 1.00 84.94 112 LYS A C 1
ATOM 945 O O . LYS A 1 112 ? 5.014 -5.203 -27.675 1.00 84.94 112 LYS A O 1
ATOM 950 N N . GLU A 1 113 ? 5.717 -5.900 -25.631 1.00 86.25 113 GLU A N 1
ATOM 951 C CA . GLU A 1 113 ? 6.743 -4.869 -25.497 1.00 86.25 113 GLU A CA 1
ATOM 952 C C . GLU A 1 113 ? 7.745 -4.944 -26.646 1.00 86.25 113 GLU A C 1
ATOM 954 O O . GLU A 1 113 ? 8.148 -6.024 -27.099 1.00 86.25 113 GLU A O 1
ATOM 959 N N . LYS A 1 114 ? 8.139 -3.771 -27.137 1.00 92.56 114 LYS A N 1
ATOM 960 C CA . LYS A 1 114 ? 9.095 -3.658 -28.233 1.00 92.56 114 LYS A CA 1
ATOM 961 C C . LYS A 1 114 ? 9.986 -2.443 -28.035 1.00 92.56 114 LYS A C 1
ATOM 963 O O . LYS A 1 114 ? 9.521 -1.316 -28.178 1.00 92.56 114 LYS A O 1
ATOM 968 N N . VAL A 1 115 ? 11.275 -2.687 -27.811 1.00 93.31 115 VAL A N 1
ATOM 969 C CA . VAL A 1 115 ? 12.305 -1.642 -27.804 1.00 93.31 115 VAL A CA 1
ATOM 970 C C . VAL A 1 115 ? 12.445 -1.057 -29.210 1.00 93.31 115 VAL A C 1
ATOM 972 O O . VAL A 1 115 ? 12.563 -1.785 -30.201 1.00 93.31 115 VAL A O 1
ATOM 975 N N . ILE A 1 116 ? 12.378 0.267 -29.292 1.00 95.62 116 ILE A N 1
ATOM 976 C CA . ILE A 1 116 ? 12.520 1.050 -30.523 1.00 95.62 116 ILE A CA 1
ATOM 977 C C . ILE A 1 116 ? 13.933 1.629 -30.596 1.00 95.62 116 ILE A C 1
ATOM 979 O O . ILE A 1 116 ? 14.533 1.649 -31.671 1.00 95.62 116 ILE A O 1
ATOM 983 N N . TYR A 1 117 ? 14.448 2.089 -29.457 1.00 93.75 117 TYR A N 1
ATOM 984 C CA . TYR A 1 117 ? 15.757 2.708 -29.320 1.00 93.75 117 TYR A CA 1
ATOM 985 C C . TYR A 1 117 ? 16.311 2.456 -27.914 1.00 93.75 117 TYR A C 1
ATOM 987 O O . TYR A 1 117 ? 15.554 2.426 -26.949 1.00 93.75 117 TYR A O 1
ATOM 995 N N . GLU A 1 118 ? 17.625 2.287 -27.804 1.00 95.31 118 GLU A N 1
ATOM 996 C CA . GLU A 1 118 ? 18.325 2.114 -26.532 1.00 95.31 118 GLU A CA 1
ATOM 997 C C . GLU A 1 118 ? 19.744 2.683 -26.647 1.00 95.31 118 GLU A C 1
ATOM 999 O O . GLU A 1 118 ? 20.472 2.377 -27.596 1.00 95.31 118 GLU A O 1
ATOM 1004 N N . ASP A 1 119 ? 20.126 3.516 -25.680 1.00 94.94 119 ASP A N 1
ATOM 1005 C CA . ASP A 1 119 ? 21.496 3.973 -25.455 1.00 94.94 119 ASP A CA 1
ATOM 1006 C C . ASP A 1 119 ? 21.871 3.914 -23.961 1.00 94.94 119 ASP A C 1
ATOM 1008 O O . ASP A 1 119 ? 21.149 3.357 -23.139 1.00 94.94 119 ASP A O 1
ATOM 1012 N N . GLU A 1 120 ? 23.027 4.474 -23.587 1.00 94.88 120 GLU A N 1
ATOM 1013 C CA . GLU A 1 120 ? 23.527 4.449 -22.202 1.00 94.88 120 GLU A CA 1
ATOM 1014 C C . GLU A 1 120 ? 22.658 5.222 -21.189 1.00 94.88 120 GLU A C 1
ATOM 1016 O O . GLU A 1 120 ? 22.883 5.123 -19.981 1.00 94.88 120 GLU A O 1
ATOM 1021 N N . ARG A 1 121 ? 21.717 6.050 -21.650 1.00 89.50 121 ARG A N 1
ATOM 1022 C CA . ARG A 1 121 ? 20.900 6.941 -20.815 1.00 89.50 121 ARG A CA 1
ATOM 1023 C C . ARG A 1 121 ? 19.405 6.735 -20.993 1.00 89.50 121 ARG A C 1
ATOM 1025 O O . ARG A 1 121 ? 18.666 6.981 -20.041 1.00 89.50 121 ARG A O 1
ATOM 1032 N N . TYR A 1 122 ? 18.965 6.345 -22.183 1.00 88.38 122 TYR A N 1
ATOM 1033 C CA . TYR A 1 122 ? 17.560 6.322 -22.557 1.00 88.38 122 TYR A CA 1
ATOM 1034 C C . TYR A 1 122 ? 17.181 5.017 -23.239 1.00 88.38 122 TYR A C 1
ATOM 1036 O O . TYR A 1 122 ? 17.938 4.451 -24.026 1.00 88.38 122 TYR A O 1
ATOM 1044 N N . ILE A 1 123 ? 15.952 4.595 -22.970 1.00 88.69 123 ILE A N 1
ATOM 1045 C CA . ILE A 1 123 ? 15.272 3.518 -23.675 1.00 88.69 123 ILE A CA 1
ATOM 1046 C C . ILE A 1 123 ? 13.957 4.105 -24.167 1.00 88.69 123 ILE A C 1
ATOM 1048 O O . ILE A 1 123 ? 13.233 4.706 -23.378 1.00 88.69 123 ILE A O 1
ATOM 1052 N N . GLU A 1 124 ? 13.666 3.926 -25.453 1.00 92.00 124 GLU A N 1
ATOM 1053 C CA . GLU A 1 124 ? 12.341 4.168 -26.013 1.00 92.00 124 GLU A CA 1
ATOM 1054 C C . GLU A 1 124 ? 11.703 2.829 -26.377 1.00 92.00 124 GLU A C 1
ATOM 1056 O O . GLU A 1 124 ? 12.304 2.012 -27.089 1.00 92.00 124 GLU A O 1
ATOM 1061 N N . LEU A 1 125 ? 10.469 2.603 -25.944 1.00 91.31 125 LEU A N 1
ATOM 1062 C CA . LEU A 1 125 ? 9.765 1.344 -26.170 1.00 91.31 125 LEU A CA 1
ATOM 1063 C C . LEU A 1 125 ? 8.279 1.553 -26.445 1.00 91.31 125 LEU A C 1
ATOM 1065 O O . LEU A 1 125 ? 7.688 2.553 -26.059 1.00 91.31 125 LEU A O 1
ATOM 1069 N N . TYR A 1 126 ? 7.663 0.591 -27.128 1.00 89.25 126 TYR A N 1
ATOM 1070 C CA . TYR A 1 126 ? 6.219 0.386 -27.046 1.00 89.25 126 TYR A CA 1
ATOM 1071 C C . TYR A 1 126 ? 5.927 -0.513 -25.846 1.00 89.25 126 TYR A C 1
ATOM 1073 O O . TYR A 1 126 ? 6.464 -1.622 -25.796 1.00 89.25 126 TYR A O 1
ATOM 1081 N N . GLY A 1 127 ? 5.099 -0.040 -24.914 1.00 82.56 127 GLY A N 1
ATOM 1082 C CA . GLY A 1 127 ? 4.672 -0.779 -23.727 1.00 82.56 127 GLY A CA 1
ATOM 1083 C C . GLY A 1 127 ? 3.577 -1.811 -24.012 1.00 82.56 127 GLY A C 1
ATOM 1084 O O . GLY A 1 127 ? 3.036 -1.898 -25.119 1.00 82.56 127 GLY A O 1
ATOM 1085 N N . GLU A 1 128 ? 3.218 -2.595 -22.994 1.00 82.00 128 GLU A N 1
ATOM 1086 C CA . GLU A 1 128 ? 2.141 -3.602 -23.061 1.00 82.00 128 GLU A CA 1
ATOM 1087 C C . GLU A 1 128 ? 0.742 -2.988 -23.280 1.00 82.00 128 GLU A C 1
ATOM 1089 O O . GLU A 1 128 ? -0.187 -3.669 -23.725 1.00 82.00 128 GLU A O 1
ATOM 1094 N N . ASP A 1 129 ? 0.602 -1.687 -23.020 1.00 79.75 129 ASP A N 1
ATOM 1095 C CA . ASP A 1 129 ? -0.571 -0.856 -23.307 1.00 79.75 129 ASP A CA 1
ATOM 1096 C C . ASP A 1 129 ? -0.594 -0.305 -24.750 1.00 79.75 129 ASP A C 1
ATOM 1098 O O . ASP A 1 129 ? -1.584 0.293 -25.177 1.00 79.75 129 ASP A O 1
ATOM 1102 N N . GLY A 1 130 ? 0.474 -0.532 -25.525 1.00 84.19 130 GLY A N 1
ATOM 1103 C CA . GLY A 1 130 ? 0.634 -0.049 -26.896 1.00 84.19 130 GLY A CA 1
ATOM 1104 C C . GLY A 1 130 ? 1.084 1.412 -27.003 1.00 84.19 130 GLY A C 1
ATOM 1105 O O . GLY A 1 130 ? 1.140 1.948 -28.114 1.00 84.19 130 GLY A O 1
ATOM 1106 N N . ILE A 1 131 ? 1.415 2.063 -25.884 1.00 85.75 131 ILE A N 1
ATOM 1107 C CA . ILE A 1 131 ? 1.898 3.445 -25.848 1.00 85.75 131 ILE A CA 1
ATOM 1108 C C . ILE A 1 131 ? 3.41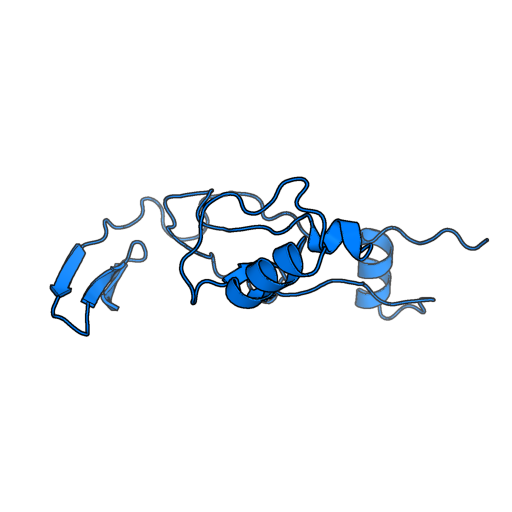7 3.459 -26.045 1.00 85.75 131 ILE A C 1
ATOM 1110 O O . ILE A 1 131 ? 4.129 2.583 -25.561 1.00 85.75 131 ILE A O 1
ATOM 1114 N N . ARG A 1 132 ? 3.920 4.452 -26.788 1.00 89.25 132 ARG A N 1
ATOM 1115 C CA . ARG A 1 132 ? 5.361 4.705 -26.917 1.00 89.25 132 ARG A CA 1
ATOM 1116 C C . ARG A 1 132 ? 5.837 5.553 -25.740 1.00 89.25 132 ARG A C 1
ATOM 1118 O O . ARG A 1 132 ? 5.285 6.635 -25.535 1.00 89.25 132 ARG A O 1
ATOM 1125 N N . ILE A 1 133 ? 6.848 5.070 -25.029 1.00 80.88 133 ILE A N 1
ATOM 1126 C CA . ILE A 1 133 ? 7.421 5.653 -23.809 1.00 80.88 133 ILE A CA 1
ATOM 1127 C C . ILE A 1 133 ? 8.922 5.831 -23.988 1.00 80.88 133 ILE A C 1
ATOM 1129 O O . ILE A 1 133 ? 9.515 4.972 -24.683 1.00 80.88 133 ILE A O 1
#

pLDDT: mean 75.8, std 16.3, range [32.12, 95.81]

Radius of gyration: 18.62 Å; Cα contacts (8 Å, |Δi|>4): 172; chains: 1; bounding box: 44×24×57 Å